Protein AF-A0A557SY50-F1 (afdb_monomer_lite)

Secondary structure (DSSP, 8-state):
-----------EEEEEEESTTSTT-SS-EEEEEEEE--STTHHHHHHHHHHHHHHHHHHTT---EEE---TTSHHHHHHHHHTT---S------PPP-

Organism: NCBI:txid2035267

InterPro domains:
  IPR016181 Acyl-CoA N-acyltransferase [SSF55729] (7-86)

pLDDT: mean 90.44, std 11.87, range [40.31, 97.94]

Radius of gyration: 16.25 Å; chains: 1; bounding box: 37×31×52 Å

Sequence (98 aa):
MFYNSPGNKLIGLAICHYGKGTEAGSNICYIKFAAISTNSNSHSNFTRMLKSVELMALEKGIFKITAGSNMERHEAYKAMINHGFKSEFQGVSMHKRK

Structure (mmCIF, N/CA/C/O backbone):
data_AF-A0A557SY50-F1
#
_entry.id   AF-A0A557SY50-F1
#
loop_
_atom_site.group_PDB
_atom_site.id
_atom_site.type_symbol
_atom_site.label_atom_id
_atom_site.label_alt_id
_atom_site.label_comp_id
_atom_site.label_asym_id
_atom_site.label_entity_id
_atom_site.label_seq_id
_atom_site.pdbx_PDB_ins_code
_atom_site.Cartn_x
_atom_site.Cartn_y
_atom_site.Cartn_z
_atom_site.occupancy
_atom_site.B_iso_or_equiv
_atom_site.auth_seq_id
_atom_site.auth_comp_id
_atom_site.auth_asym_id
_atom_site.auth_atom_id
_atom_site.pdbx_PDB_model_num
ATOM 1 N N . MET A 1 1 ? -14.757 -4.674 -41.468 1.00 40.31 1 MET A N 1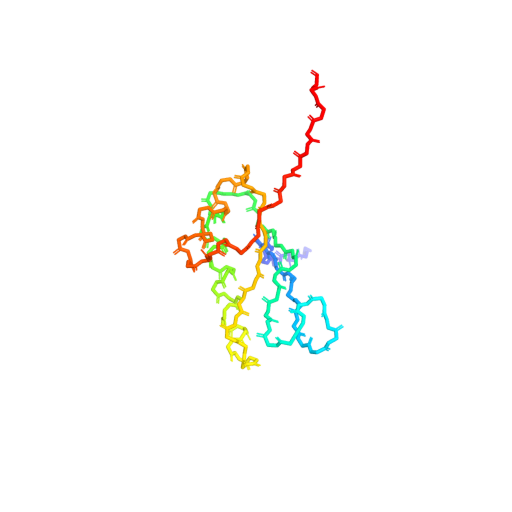
ATOM 2 C CA . MET A 1 1 ? -13.651 -4.082 -40.682 1.00 40.31 1 MET A CA 1
ATOM 3 C C . MET A 1 1 ? -14.214 -3.664 -39.336 1.00 40.31 1 MET A C 1
ATOM 5 O O . MET A 1 1 ? -14.968 -2.704 -39.284 1.00 40.31 1 MET A O 1
ATOM 9 N N . PHE A 1 2 ? -13.937 -4.420 -38.275 1.00 46.97 2 PHE A N 1
ATOM 10 C CA . PHE A 1 2 ? -14.340 -4.025 -36.927 1.00 46.97 2 PHE A CA 1
ATOM 11 C C . PHE A 1 2 ? -13.343 -2.984 -36.412 1.00 46.97 2 PHE A C 1
ATOM 13 O O . PHE A 1 2 ? -12.146 -3.258 -36.337 1.00 46.97 2 PHE A O 1
ATOM 20 N N . TYR A 1 3 ? -13.831 -1.782 -36.106 1.00 47.44 3 TYR A N 1
ATOM 21 C CA . TYR A 1 3 ? -13.066 -0.755 -35.409 1.00 47.44 3 TYR A CA 1
ATOM 22 C C . TYR A 1 3 ? -12.829 -1.251 -33.978 1.00 47.44 3 TYR A C 1
ATOM 24 O O . TYR A 1 3 ? -13.711 -1.164 -33.126 1.00 47.44 3 TYR A O 1
ATOM 32 N N . ASN A 1 4 ? -11.647 -1.808 -33.711 1.00 55.06 4 ASN A N 1
ATOM 33 C CA . ASN A 1 4 ? -11.178 -1.956 -32.340 1.00 55.06 4 ASN A CA 1
ATOM 34 C C . ASN A 1 4 ? -10.888 -0.540 -31.841 1.00 55.06 4 ASN A C 1
ATOM 36 O O . ASN A 1 4 ? -9.845 0.035 -32.151 1.00 55.06 4 ASN A O 1
ATOM 40 N N . SER A 1 5 ? -11.832 0.042 -31.101 1.00 59.41 5 SER A N 1
ATOM 41 C CA . SER A 1 5 ? -11.518 1.181 -30.241 1.00 59.41 5 SER A CA 1
ATOM 42 C C . SER A 1 5 ? -10.303 0.769 -29.401 1.00 59.41 5 SER A C 1
ATOM 44 O O . SER A 1 5 ? -10.312 -0.366 -28.908 1.00 59.41 5 SER A O 1
ATOM 46 N N . PRO A 1 6 ? -9.234 1.578 -29.278 1.00 58.16 6 PRO A N 1
ATOM 47 C CA . PRO A 1 6 ? -8.106 1.213 -28.437 1.00 58.16 6 PRO A CA 1
ATOM 48 C C . PRO A 1 6 ? -8.641 1.080 -27.014 1.00 58.16 6 PRO A C 1
ATOM 50 O O . PRO A 1 6 ? -8.862 2.070 -26.321 1.00 58.16 6 PRO A O 1
ATOM 53 N N . GLY A 1 7 ? -8.941 -0.155 -26.605 1.00 57.22 7 GLY A N 1
ATOM 54 C CA . GLY A 1 7 ? -9.420 -0.443 -25.267 1.00 57.22 7 GLY A CA 1
ATOM 55 C C . GLY A 1 7 ? -8.394 0.124 -24.305 1.00 57.22 7 GLY A C 1
ATOM 56 O O . GLY A 1 7 ? -7.207 -0.179 -24.444 1.00 57.22 7 GLY A O 1
ATOM 57 N N . ASN A 1 8 ? -8.832 0.991 -23.389 1.00 73.88 8 ASN A N 1
ATOM 58 C CA . ASN A 1 8 ? -7.965 1.579 -22.375 1.00 73.88 8 ASN A CA 1
ATOM 59 C C . ASN A 1 8 ? -7.192 0.449 -21.694 1.00 73.88 8 ASN A C 1
ATOM 61 O O . ASN A 1 8 ? -7.755 -0.325 -20.918 1.00 73.88 8 ASN A O 1
ATOM 65 N N . LYS A 1 9 ? -5.907 0.314 -22.038 1.00 83.56 9 LYS A N 1
ATOM 66 C CA . LYS A 1 9 ? -5.071 -0.770 -21.533 1.00 83.56 9 LYS A CA 1
ATOM 67 C C . LYS A 1 9 ? -5.019 -0.639 -20.018 1.00 83.56 9 LYS A C 1
ATOM 69 O O . LYS A 1 9 ? -4.621 0.407 -19.508 1.00 83.56 9 LYS A O 1
ATOM 74 N N . LEU A 1 10 ? -5.419 -1.689 -19.305 1.00 89.31 10 LEU A N 1
ATOM 75 C CA . LEU A 1 10 ? -5.372 -1.703 -17.849 1.00 89.31 10 LEU A CA 1
ATOM 76 C C . LEU A 1 10 ? -3.921 -1.513 -17.395 1.00 89.31 10 LEU A C 1
ATOM 78 O O . LEU A 1 10 ? -3.068 -2.369 -17.623 1.00 89.31 10 LEU A O 1
ATOM 82 N N . ILE A 1 11 ? -3.634 -0.376 -16.766 1.00 93.31 11 ILE A N 1
ATOM 83 C CA . ILE A 1 11 ? -2.277 -0.045 -16.318 1.00 93.31 11 ILE A CA 1
ATOM 84 C C . ILE A 1 11 ? -1.987 -0.519 -14.892 1.00 93.31 11 ILE A C 1
ATOM 86 O O . ILE A 1 11 ? -0.833 -0.498 -14.476 1.00 93.31 11 ILE A O 1
ATOM 90 N N . GLY A 1 12 ? -3.005 -0.948 -14.146 1.00 93.12 12 GLY A N 1
ATOM 91 C CA . GLY A 1 12 ? -2.858 -1.433 -12.781 1.00 93.12 12 GLY A CA 1
ATOM 92 C C . GLY A 1 12 ? -4.190 -1.711 -12.097 1.00 93.12 12 GLY A C 1
ATOM 93 O O . GLY A 1 12 ? -5.243 -1.329 -12.606 1.00 93.12 12 GLY A O 1
ATOM 94 N N . LEU A 1 13 ? -4.129 -2.388 -10.953 1.00 95.81 13 LEU A N 1
ATOM 95 C CA . LEU A 1 13 ? -5.283 -2.756 -10.137 1.00 95.81 13 LEU A CA 1
ATOM 96 C C . LEU A 1 13 ? -4.910 -2.837 -8.654 1.00 95.81 13 LEU A C 1
ATOM 98 O O . LEU A 1 13 ? -3.766 -3.150 -8.318 1.00 95.81 13 LEU A O 1
ATOM 102 N N . ALA A 1 14 ? -5.899 -2.620 -7.787 1.00 97.56 14 ALA A N 1
ATOM 103 C CA . ALA A 1 14 ? -5.814 -2.849 -6.349 1.00 97.56 14 ALA A CA 1
ATOM 104 C C . ALA A 1 14 ? -7.073 -3.569 -5.855 1.00 97.56 14 ALA A C 1
ATOM 106 O O . ALA A 1 14 ? -8.185 -3.230 -6.257 1.00 97.56 14 ALA A O 1
ATOM 107 N N . ILE A 1 15 ? -6.895 -4.534 -4.957 1.00 96.88 15 ILE A N 1
ATOM 108 C CA . ILE A 1 15 ? -7.968 -5.224 -4.241 1.00 96.88 15 ILE A CA 1
ATOM 109 C C . ILE A 1 15 ? -7.961 -4.705 -2.807 1.00 96.88 15 ILE A C 1
ATOM 111 O O . ILE A 1 15 ? -6.982 -4.895 -2.083 1.00 96.88 15 ILE A O 1
ATOM 115 N N . CYS A 1 16 ? -9.051 -4.050 -2.413 1.00 97.19 16 CYS A N 1
ATOM 116 C CA . CYS A 1 16 ? -9.208 -3.456 -1.090 1.00 97.19 16 CYS A CA 1
ATOM 117 C C . CYS A 1 16 ? -10.267 -4.220 -0.293 1.00 97.19 16 CYS A C 1
ATOM 119 O O . CYS A 1 16 ? -11.391 -4.393 -0.761 1.00 97.19 16 CYS A O 1
ATOM 121 N N . HIS A 1 17 ? -9.918 -4.649 0.914 1.00 96.31 17 HIS A N 1
ATOM 122 C CA . HIS A 1 17 ? -10.859 -5.171 1.899 1.00 96.31 17 HIS A CA 1
ATOM 123 C C . HIS A 1 17 ? -11.163 -4.081 2.924 1.00 96.31 17 HIS A C 1
ATOM 125 O O . HIS A 1 17 ? -10.251 -3.410 3.401 1.00 96.31 17 HIS A O 1
ATOM 131 N N . TYR A 1 18 ? -12.433 -3.906 3.271 1.00 95.06 18 TYR A N 1
ATOM 132 C CA . TYR A 1 18 ? -12.852 -3.014 4.346 1.00 95.06 18 TYR A CA 1
ATOM 133 C C . TYR A 1 18 ? -14.208 -3.439 4.905 1.00 95.06 18 TYR A C 1
ATOM 135 O O . TYR A 1 18 ? -15.029 -4.026 4.202 1.00 95.06 18 TYR A O 1
ATOM 143 N N . GLY A 1 19 ? -14.448 -3.099 6.170 1.00 90.81 19 GLY A N 1
ATOM 144 C CA . GLY A 1 19 ? -15.701 -3.380 6.864 1.00 90.81 19 GLY A CA 1
ATOM 145 C C . GLY A 1 19 ? -15.604 -4.544 7.849 1.00 90.81 19 GLY A C 1
ATOM 146 O O . GLY A 1 19 ? -14.710 -5.393 7.788 1.00 90.81 19 GLY A O 1
ATOM 147 N N . LYS A 1 20 ? -16.551 -4.564 8.791 1.00 90.06 20 LYS A N 1
ATOM 148 C CA . LYS A 1 20 ? -16.614 -5.551 9.874 1.00 90.06 20 LYS A CA 1
ATOM 149 C C . LYS A 1 20 ? -16.676 -6.976 9.309 1.00 90.06 20 LYS A C 1
ATOM 151 O O . LYS A 1 20 ? -17.465 -7.250 8.413 1.00 90.06 20 LYS A O 1
ATOM 156 N N . GLY A 1 21 ? -15.869 -7.881 9.865 1.00 88.69 21 GLY A N 1
ATOM 157 C CA . GLY A 1 21 ? -15.821 -9.289 9.449 1.00 88.69 21 GLY A CA 1
ATOM 158 C C . GLY A 1 21 ? -14.931 -9.569 8.233 1.00 88.69 21 GLY A C 1
ATOM 159 O O . GLY A 1 21 ? -14.827 -10.719 7.819 1.00 88.69 21 GLY A O 1
ATOM 160 N N . THR A 1 22 ? -14.267 -8.551 7.679 1.00 91.62 22 THR A N 1
ATOM 161 C CA . THR A 1 22 ? -13.216 -8.740 6.673 1.00 91.62 22 THR A CA 1
ATOM 162 C C . THR A 1 22 ? -11.846 -8.913 7.330 1.00 91.62 22 THR A C 1
ATOM 164 O O . THR A 1 22 ? -11.651 -8.579 8.497 1.00 91.62 22 THR A O 1
ATOM 167 N N . GLU A 1 23 ? -10.867 -9.378 6.553 1.00 88.69 23 GLU A N 1
ATOM 168 C CA . GLU A 1 23 ? -9.455 -9.456 6.959 1.00 88.69 23 GLU A CA 1
ATOM 169 C C . GLU A 1 23 ? -8.871 -8.103 7.401 1.00 88.69 23 GLU A C 1
ATOM 171 O O . GLU A 1 23 ? -7.953 -8.066 8.211 1.00 88.69 23 GLU A O 1
ATOM 176 N N . ALA A 1 24 ? -9.425 -6.988 6.909 1.00 91.06 24 ALA A N 1
ATOM 177 C CA . ALA A 1 24 ? -9.000 -5.652 7.311 1.00 91.06 24 ALA A CA 1
ATOM 178 C C . ALA A 1 24 ? -9.376 -5.318 8.766 1.00 91.06 24 ALA A C 1
ATOM 180 O O . ALA A 1 24 ? -8.813 -4.399 9.354 1.00 91.06 24 ALA A O 1
ATOM 181 N N . GLY A 1 25 ? -10.343 -6.032 9.350 1.00 89.81 25 GLY A N 1
ATOM 182 C CA . GLY A 1 25 ? -10.966 -5.639 10.607 1.00 89.81 25 GLY A CA 1
ATOM 183 C C . GLY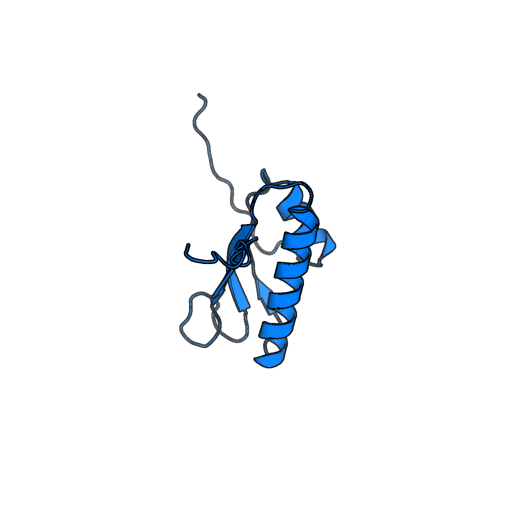 A 1 25 ? -11.864 -4.405 10.456 1.00 89.81 25 GLY A C 1
ATOM 184 O O . GLY A 1 25 ? -12.364 -4.082 9.376 1.00 89.81 25 GLY A O 1
ATOM 185 N N . SER A 1 26 ? -12.118 -3.722 11.571 1.00 90.12 26 SER A N 1
ATOM 186 C CA . SER A 1 26 ? -12.990 -2.542 11.612 1.00 90.12 26 SER A CA 1
ATOM 187 C C . SER A 1 26 ? -12.207 -1.258 11.329 1.00 90.12 26 SER A C 1
ATOM 189 O O . SER A 1 26 ? -11.123 -1.071 11.870 1.00 90.12 26 SER A O 1
ATOM 191 N N . ASN A 1 27 ? -12.793 -0.342 10.548 1.00 91.75 27 ASN A N 1
ATOM 192 C CA . ASN A 1 27 ? -12.248 0.994 10.244 1.00 91.75 27 ASN A CA 1
ATOM 193 C C . ASN A 1 27 ? -10.850 1.010 9.596 1.00 91.75 27 ASN A C 1
ATOM 195 O O . ASN A 1 27 ? -10.097 1.970 9.761 1.00 91.75 27 ASN A O 1
ATOM 199 N N . ILE A 1 28 ? -10.513 -0.027 8.828 1.00 96.19 28 ILE A N 1
ATOM 200 C CA . ILE A 1 28 ? -9.279 -0.104 8.040 1.00 96.19 28 ILE A CA 1
ATOM 201 C C . ILE A 1 28 ? -9.638 -0.469 6.600 1.00 96.19 28 ILE A C 1
ATOM 203 O O . ILE A 1 28 ? -10.497 -1.317 6.355 1.00 96.19 28 ILE A O 1
ATOM 207 N N . CYS A 1 29 ? -8.962 0.171 5.649 1.00 97.38 29 CYS A N 1
ATOM 208 C CA . CYS A 1 29 ? -8.927 -0.237 4.253 1.00 97.38 29 CYS A CA 1
ATOM 209 C C . CYS A 1 29 ? -7.621 -1.000 4.022 1.00 97.38 29 CYS A C 1
ATOM 211 O O . CYS A 1 29 ? -6.538 -0.415 3.994 1.00 97.38 29 CYS A O 1
ATOM 213 N N . TYR A 1 30 ? -7.708 -2.321 3.912 1.00 97.69 30 TYR A N 1
ATOM 214 C CA . TYR A 1 30 ? -6.552 -3.167 3.653 1.00 97.69 30 TYR A CA 1
ATOM 215 C C . TYR A 1 30 ? -6.376 -3.373 2.149 1.00 97.69 30 TYR A C 1
ATOM 217 O O . TYR A 1 30 ? -7.212 -4.010 1.505 1.00 97.69 30 TYR A O 1
ATOM 225 N N . ILE A 1 31 ? -5.276 -2.871 1.586 1.00 97.81 31 ILE A N 1
ATOM 226 C CA . ILE A 1 31 ? -4.848 -3.218 0.228 1.00 97.81 31 ILE A CA 1
ATOM 227 C C . ILE A 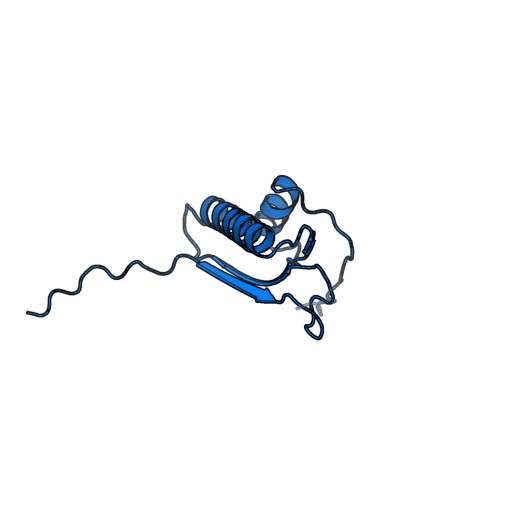1 31 ? -4.245 -4.617 0.293 1.00 97.81 31 ILE A C 1
ATOM 229 O O . ILE A 1 31 ? -3.062 -4.795 0.590 1.00 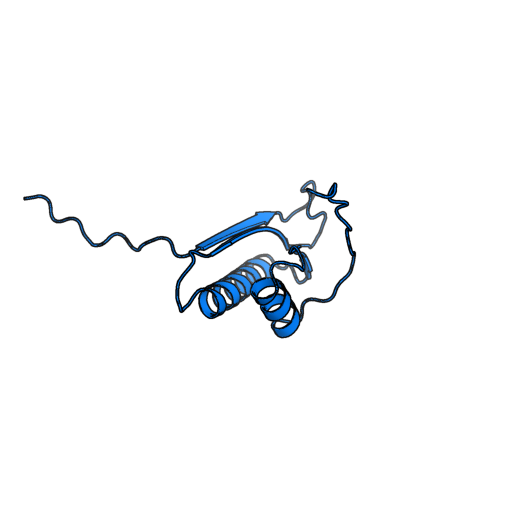97.81 31 ILE A O 1
ATOM 233 N N . LYS A 1 32 ? -5.079 -5.617 0.017 1.00 95.94 32 LYS A N 1
ATOM 234 C CA . LYS A 1 32 ? -4.681 -7.025 0.044 1.00 95.94 32 LYS A CA 1
ATOM 235 C C . LYS A 1 32 ? -3.735 -7.369 -1.097 1.00 95.94 32 LYS A C 1
ATOM 237 O O . LYS A 1 32 ? -2.827 -8.180 -0.946 1.00 95.94 32 LYS A O 1
ATOM 242 N N . PHE A 1 33 ? -3.970 -6.765 -2.255 1.00 95.62 33 PHE A N 1
ATOM 243 C CA . PHE A 1 33 ? -3.154 -6.977 -3.437 1.00 95.62 33 PHE A CA 1
ATOM 244 C C . PHE A 1 33 ? -3.157 -5.731 -4.306 1.00 95.62 33 PHE A C 1
ATOM 246 O O . PHE A 1 33 ? -4.195 -5.093 -4.481 1.00 95.62 33 PHE A O 1
ATOM 253 N N . ALA A 1 34 ? -2.010 -5.419 -4.893 1.00 96.44 34 ALA A N 1
ATOM 254 C CA . ALA A 1 34 ? -1.892 -4.390 -5.905 1.00 96.44 34 ALA A CA 1
ATOM 255 C C . ALA A 1 34 ? -0.829 -4.783 -6.927 1.00 96.44 34 ALA A C 1
ATOM 257 O O . ALA A 1 34 ? 0.202 -5.364 -6.582 1.00 96.44 34 ALA A O 1
ATOM 258 N N . ALA A 1 35 ? -1.073 -4.439 -8.186 1.00 95.12 35 ALA A N 1
ATOM 259 C CA . ALA A 1 35 ? -0.113 -4.622 -9.261 1.00 95.12 35 ALA A CA 1
ATOM 260 C C . ALA A 1 35 ? -0.239 -3.492 -10.278 1.00 95.12 35 ALA A C 1
ATOM 262 O O . ALA A 1 35 ? -1.343 -3.092 -10.645 1.00 95.12 35 ALA A O 1
ATOM 263 N N . ILE A 1 36 ? 0.905 -3.015 -10.763 1.00 95.75 36 ILE A N 1
ATOM 264 C CA . ILE A 1 36 ? 1.005 -2.022 -11.831 1.00 95.75 36 ILE A CA 1
ATOM 265 C C . ILE A 1 36 ? 1.745 -2.653 -13.005 1.00 95.75 36 ILE A C 1
ATOM 267 O O . ILE A 1 36 ? 2.731 -3.369 -12.821 1.00 95.75 36 ILE A O 1
ATOM 271 N N . SER A 1 37 ? 1.268 -2.380 -14.216 1.00 93.31 37 SER A N 1
ATOM 272 C CA . SER A 1 37 ? 1.925 -2.803 -15.450 1.00 93.31 37 SER A CA 1
ATOM 273 C C . SER A 1 37 ? 3.328 -2.208 -15.540 1.00 93.31 37 SER A C 1
ATOM 275 O O . SER A 1 37 ? 3.491 -0.996 -15.406 1.00 93.31 37 SER A O 1
ATOM 277 N N . THR A 1 38 ? 4.329 -3.038 -15.836 1.00 91.19 38 THR A N 1
ATOM 278 C CA . THR A 1 38 ? 5.725 -2.602 -15.956 1.00 91.19 38 THR A CA 1
ATOM 279 C C . THR A 1 38 ? 5.944 -1.775 -17.225 1.00 91.19 38 THR A C 1
ATOM 281 O O . THR A 1 38 ? 5.870 -2.277 -18.343 1.00 91.19 38 THR A O 1
ATOM 284 N N . ASN A 1 39 ? 6.191 -0.484 -17.041 1.00 91.50 39 ASN A N 1
ATOM 285 C CA . ASN A 1 39 ? 6.564 0.501 -18.058 1.00 91.50 39 ASN A CA 1
ATOM 286 C C . ASN A 1 39 ? 7.285 1.703 -17.408 1.00 91.50 39 ASN A C 1
ATOM 288 O O . ASN A 1 39 ? 7.439 1.758 -16.184 1.00 91.50 39 ASN A O 1
ATOM 292 N N . SER A 1 40 ? 7.696 2.687 -18.211 1.00 92.62 40 SER A N 1
ATOM 293 C CA . SER A 1 40 ? 8.370 3.909 -17.739 1.00 92.62 40 SER A CA 1
ATOM 294 C C . SER A 1 40 ? 7.569 4.713 -16.704 1.00 92.62 40 SER A C 1
ATOM 296 O O . SER A 1 40 ? 8.157 5.430 -15.905 1.00 92.62 40 SER A O 1
ATOM 298 N N . ASN A 1 41 ? 6.244 4.548 -16.660 1.00 93.81 41 ASN A N 1
ATOM 299 C CA . ASN A 1 41 ? 5.340 5.240 -15.742 1.00 93.81 41 ASN A CA 1
ATOM 300 C C . ASN A 1 41 ? 4.910 4.371 -14.545 1.00 93.81 41 ASN A C 1
ATOM 302 O O . ASN A 1 41 ? 3.978 4.735 -13.834 1.00 93.81 41 ASN A O 1
ATOM 306 N N . SER A 1 42 ? 5.530 3.208 -14.300 1.00 93.69 42 SER A N 1
ATOM 307 C CA . SER A 1 42 ? 5.077 2.287 -13.236 1.00 93.69 42 SER A CA 1
ATOM 308 C C . SER A 1 42 ? 5.016 2.957 -11.862 1.00 93.69 42 SER A C 1
ATOM 310 O O . SER A 1 42 ? 4.050 2.770 -11.130 1.00 93.69 42 SER A O 1
ATOM 312 N N . HIS A 1 43 ? 6.023 3.770 -11.529 1.00 94.44 43 HIS A N 1
ATOM 313 C CA . HIS A 1 43 ? 6.086 4.474 -10.250 1.00 94.44 43 HIS A CA 1
ATOM 314 C C . HIS A 1 43 ? 4.943 5.488 -10.102 1.00 94.44 43 HIS A C 1
ATOM 316 O O . HIS A 1 43 ? 4.178 5.421 -9.145 1.00 94.44 43 HIS A O 1
ATOM 322 N N . SER A 1 44 ? 4.763 6.381 -11.082 1.00 95.19 44 SER A N 1
ATOM 323 C CA . SER A 1 44 ? 3.692 7.386 -11.047 1.00 95.19 44 SER A CA 1
ATOM 324 C C . SER A 1 44 ? 2.300 6.750 -11.073 1.00 95.19 44 SER A C 1
ATOM 326 O O . SER A 1 44 ? 1.400 7.203 -10.367 1.00 95.19 44 SER A O 1
ATOM 328 N N . ASN A 1 45 ? 2.128 5.656 -11.817 1.00 96.00 45 ASN A N 1
ATOM 329 C CA . ASN A 1 45 ? 0.890 4.882 -11.832 1.00 96.00 45 ASN A CA 1
ATOM 330 C C . ASN A 1 45 ? 0.604 4.217 -10.478 1.00 96.00 45 ASN A C 1
ATOM 332 O O . ASN A 1 45 ? -0.552 4.193 -10.056 1.00 96.00 45 ASN A O 1
ATOM 336 N N . PHE A 1 46 ? 1.630 3.719 -9.781 1.00 96.75 46 PHE A N 1
ATOM 337 C CA . PHE A 1 46 ? 1.481 3.164 -8.436 1.00 96.75 46 PHE A CA 1
ATOM 338 C C . PHE A 1 46 ? 1.083 4.236 -7.418 1.00 96.75 46 PHE A C 1
ATOM 340 O O . PHE A 1 46 ? 0.110 4.053 -6.691 1.00 96.75 46 PHE A O 1
ATOM 347 N N . THR A 1 47 ? 1.747 5.393 -7.422 1.00 96.69 47 THR A N 1
ATOM 348 C CA . THR A 1 47 ? 1.383 6.526 -6.554 1.00 96.69 47 THR A CA 1
ATOM 349 C C . THR A 1 47 ? -0.036 7.020 -6.838 1.00 96.69 47 THR A C 1
ATOM 351 O O . THR A 1 47 ? -0.811 7.269 -5.915 1.00 96.69 47 THR A O 1
ATOM 354 N N . ARG A 1 48 ? -0.432 7.095 -8.116 1.00 96.31 48 ARG A N 1
ATOM 355 C CA . ARG A 1 48 ? -1.811 7.433 -8.497 1.00 96.31 48 ARG A CA 1
ATOM 356 C C . ARG A 1 48 ? -2.813 6.415 -7.959 1.00 96.31 48 ARG A C 1
ATOM 358 O O . ARG A 1 48 ? -3.861 6.811 -7.462 1.00 96.31 48 ARG A O 1
ATOM 365 N N . MET A 1 49 ? -2.488 5.126 -8.026 1.00 97.25 49 MET A N 1
ATOM 366 C CA . MET A 1 49 ? -3.318 4.065 -7.458 1.00 97.25 49 MET A CA 1
ATOM 367 C C . MET A 1 49 ? -3.449 4.208 -5.933 1.00 97.25 49 MET A C 1
ATOM 369 O O . MET A 1 49 ? -4.571 4.148 -5.438 1.00 97.25 49 MET A O 1
ATOM 373 N N . LEU A 1 50 ? -2.358 4.464 -5.196 1.00 97.69 50 LEU A N 1
ATOM 374 C CA . LEU A 1 50 ? -2.419 4.741 -3.750 1.00 97.69 50 LEU A CA 1
ATOM 375 C C . LEU A 1 50 ? -3.356 5.919 -3.455 1.00 97.69 50 LEU A C 1
ATOM 377 O O . LEU A 1 50 ? -4.218 5.814 -2.583 1.00 97.69 50 LEU A O 1
ATOM 381 N N . LYS A 1 51 ? -3.273 6.999 -4.245 1.00 97.50 51 LYS A N 1
ATOM 382 C CA . LYS A 1 51 ? -4.168 8.152 -4.094 1.00 97.50 51 LYS A CA 1
ATOM 383 C C . LYS A 1 51 ? -5.635 7.814 -4.361 1.00 97.50 51 LYS A C 1
ATOM 385 O O . LYS A 1 51 ? -6.513 8.299 -3.652 1.00 97.50 51 LYS A O 1
ATOM 390 N N . SER A 1 52 ? -5.919 6.975 -5.354 1.00 97.12 52 SER A N 1
ATOM 391 C CA . SER A 1 52 ? -7.282 6.498 -5.614 1.00 97.12 52 SER A CA 1
ATOM 392 C C . SER A 1 52 ? -7.828 5.649 -4.464 1.00 97.12 52 SER A C 1
ATOM 394 O O . SER A 1 52 ? -9.004 5.782 -4.133 1.00 97.12 52 SER A O 1
ATOM 396 N N . VAL A 1 53 ? -6.995 4.820 -3.821 1.00 97.94 53 VAL A N 1
ATOM 397 C CA . VAL A 1 53 ? -7.415 4.065 -2.627 1.00 97.94 53 VAL A CA 1
ATOM 398 C C . VAL A 1 53 ? -7.699 5.001 -1.451 1.00 97.94 53 VAL A C 1
ATOM 400 O O . VAL A 1 53 ? -8.682 4.783 -0.750 1.00 97.94 53 VAL A O 1
ATOM 403 N N . GLU A 1 54 ? -6.907 6.059 -1.255 1.00 97.50 54 GLU A N 1
ATOM 404 C CA . GLU A 1 54 ? -7.192 7.080 -0.235 1.00 97.50 54 GLU A CA 1
ATOM 405 C C . GLU A 1 54 ? -8.537 7.758 -0.434 1.00 97.50 54 GLU A C 1
ATOM 407 O O . GLU A 1 54 ? -9.322 7.836 0.507 1.00 97.50 54 GLU A O 1
ATOM 412 N N . LEU A 1 55 ? -8.815 8.232 -1.649 1.00 97.81 55 LEU A N 1
ATOM 413 C CA . LEU A 1 55 ? -10.085 8.887 -1.953 1.00 97.81 55 LEU A CA 1
ATOM 414 C C . LEU A 1 55 ? -1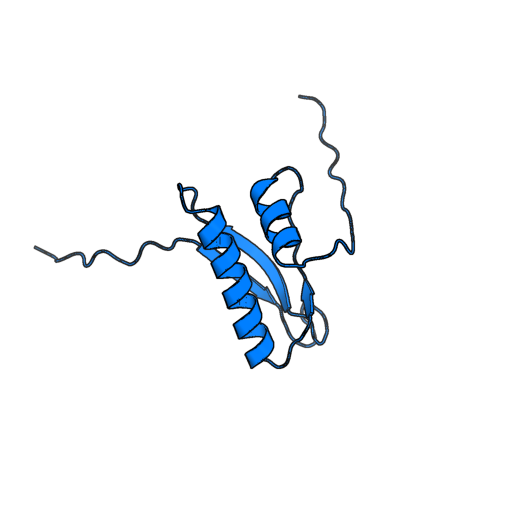1.261 7.933 -1.716 1.00 97.81 55 LEU A C 1
ATOM 416 O O . LEU A 1 55 ? -12.219 8.305 -1.045 1.00 97.81 55 LEU A O 1
ATOM 420 N N . MET A 1 56 ? -11.142 6.680 -2.164 1.00 96.62 56 MET A N 1
ATOM 421 C CA . MET A 1 56 ? -12.157 5.656 -1.916 1.00 96.62 56 MET A CA 1
ATOM 422 C C . MET A 1 56 ? -12.347 5.378 -0.416 1.00 96.62 56 MET A C 1
ATOM 424 O O . MET A 1 56 ? -13.480 5.299 0.050 1.00 96.62 56 MET A O 1
ATOM 428 N N . ALA A 1 57 ? -11.268 5.264 0.365 1.00 97.00 57 ALA A N 1
ATOM 429 C CA . ALA A 1 57 ? -11.358 5.051 1.810 1.00 97.00 57 ALA A CA 1
ATOM 430 C C . ALA A 1 57 ? -12.050 6.232 2.514 1.00 97.00 57 ALA A C 1
ATOM 432 O O . ALA A 1 57 ? -12.930 6.011 3.350 1.00 97.00 57 ALA A O 1
ATOM 433 N N . LEU A 1 58 ? -11.725 7.469 2.124 1.00 96.94 58 LEU A N 1
ATOM 434 C CA . LEU A 1 58 ? -12.362 8.682 2.643 1.00 96.94 58 LEU A CA 1
ATOM 435 C C . LEU A 1 58 ? -13.863 8.722 2.335 1.00 96.94 58 LEU A C 1
ATOM 437 O O . LEU A 1 58 ? -14.654 8.993 3.235 1.00 96.94 58 LEU A O 1
ATOM 441 N N . GLU A 1 59 ? -14.275 8.378 1.111 1.00 97.00 59 GLU A N 1
ATOM 442 C CA . GLU A 1 59 ? -15.695 8.260 0.734 1.00 97.00 59 GLU A CA 1
ATOM 443 C C . GLU A 1 59 ? -16.450 7.215 1.574 1.00 97.00 59 GLU A C 1
ATOM 445 O O . GLU A 1 59 ? -17.666 7.306 1.743 1.00 97.00 59 GLU A O 1
ATOM 450 N N . LYS A 1 60 ? -15.741 6.220 2.120 1.00 95.06 60 LYS A N 1
ATOM 451 C CA . LYS A 1 60 ? -16.289 5.204 3.032 1.00 95.06 60 LYS A CA 1
ATOM 452 C C . LYS A 1 60 ? -16.152 5.564 4.515 1.00 95.06 60 LYS A C 1
ATOM 454 O O . LYS A 1 60 ? -16.526 4.750 5.356 1.00 95.06 60 LYS A O 1
ATOM 459 N N . GLY A 1 61 ? -15.635 6.748 4.853 1.00 95.81 61 GLY A N 1
ATOM 460 C CA . GLY A 1 61 ? -15.411 7.174 6.240 1.00 95.81 61 GLY A CA 1
ATOM 461 C C . GLY A 1 61 ? -14.289 6.407 6.949 1.00 95.81 61 GLY A C 1
ATOM 462 O O . GLY A 1 61 ? -14.305 6.269 8.171 1.00 95.81 61 GLY A O 1
ATOM 463 N N . ILE A 1 62 ? -13.333 5.868 6.190 1.00 96.88 62 ILE A N 1
ATOM 464 C CA . ILE A 1 62 ? -12.197 5.093 6.691 1.00 96.88 62 ILE A CA 1
ATOM 465 C C . ILE A 1 62 ? -10.937 5.957 6.626 1.00 96.88 62 ILE A C 1
ATOM 467 O O . ILE A 1 62 ? -10.565 6.452 5.566 1.00 96.88 62 ILE A O 1
ATOM 471 N N . PHE A 1 63 ? -10.242 6.083 7.756 1.00 94.31 63 PHE A N 1
ATOM 472 C CA . PHE A 1 63 ? -9.087 6.982 7.899 1.00 94.31 63 PHE A CA 1
ATOM 473 C C . PHE A 1 63 ? -7.748 6.255 8.089 1.00 94.31 63 PHE A C 1
ATOM 475 O O . PHE A 1 63 ? -6.721 6.898 8.294 1.00 94.31 63 PHE A O 1
ATOM 482 N N . LYS A 1 64 ? -7.742 4.917 8.019 1.00 95.88 64 LYS A N 1
ATOM 483 C CA . LYS A 1 64 ? -6.528 4.094 8.062 1.00 95.88 64 LYS A CA 1
ATOM 484 C C . LYS A 1 64 ? -6.461 3.181 6.843 1.00 95.88 64 LYS A C 1
ATOM 486 O O . LYS A 1 64 ? -7.403 2.440 6.562 1.00 95.88 64 LYS A O 1
ATOM 491 N N . ILE A 1 65 ? -5.320 3.208 6.161 1.00 97.56 65 ILE A N 1
ATOM 492 C CA . ILE A 1 65 ? -4.986 2.279 5.082 1.00 97.56 65 ILE A CA 1
ATOM 493 C C . ILE A 1 65 ? -3.821 1.417 5.544 1.00 97.56 65 ILE A C 1
ATOM 495 O O . ILE A 1 65 ? -2.818 1.931 6.037 1.00 97.56 65 ILE A O 1
ATOM 499 N N . THR A 1 66 ? -3.948 0.110 5.356 1.00 96.81 66 THR A N 1
ATOM 500 C CA . THR A 1 66 ? -2.874 -0.853 5.604 1.00 96.81 66 THR A CA 1
ATOM 501 C C . THR A 1 66 ? -2.538 -1.552 4.295 1.00 96.81 66 THR A C 1
ATOM 503 O O . THR A 1 66 ? -3.421 -1.864 3.500 1.00 96.81 66 THR A O 1
ATOM 506 N N . ALA A 1 67 ? -1.256 -1.792 4.049 1.00 96.81 67 ALA A N 1
ATOM 507 C CA . ALA A 1 67 ? -0.770 -2.506 2.877 1.00 96.81 67 ALA A CA 1
ATOM 508 C C . ALA A 1 67 ? 0.581 -3.152 3.198 1.00 96.81 67 ALA A C 1
ATOM 510 O O . ALA A 1 67 ? 1.291 -2.694 4.094 1.00 96.81 67 ALA A O 1
ATOM 511 N N . GLY A 1 68 ? 0.942 -4.193 2.451 1.00 94.31 68 GLY A N 1
ATOM 512 C CA . GLY A 1 68 ? 2.255 -4.829 2.526 1.00 94.31 68 GLY A CA 1
ATOM 513 C C . GLY A 1 68 ? 2.964 -4.788 1.176 1.00 94.31 68 GLY A C 1
ATOM 514 O O . GLY A 1 68 ? 2.327 -4.904 0.132 1.00 94.31 68 GLY A O 1
ATOM 515 N N . SER A 1 69 ? 4.289 -4.662 1.197 1.00 93.44 69 SER A N 1
ATOM 516 C CA . SER A 1 69 ? 5.148 -4.866 0.028 1.00 93.44 69 SER A CA 1
ATOM 517 C C . SER A 1 69 ? 6.348 -5.708 0.437 1.00 93.44 69 SER A C 1
ATOM 519 O O . SER A 1 69 ? 6.859 -5.560 1.544 1.00 93.44 69 SER A O 1
ATOM 521 N N . ASN A 1 70 ? 6.841 -6.552 -0.472 1.00 91.38 70 ASN A N 1
ATOM 522 C CA . ASN A 1 70 ? 8.182 -7.109 -0.320 1.00 91.38 70 ASN A CA 1
ATOM 523 C C . ASN A 1 70 ? 9.195 -5.950 -0.423 1.00 91.38 70 ASN A C 1
ATOM 525 O O . ASN A 1 70 ? 9.123 -5.158 -1.365 1.00 91.38 70 ASN A O 1
ATOM 529 N N . MET A 1 71 ? 10.122 -5.841 0.530 1.00 90.00 71 MET A N 1
ATOM 530 C CA . MET A 1 71 ? 11.164 -4.808 0.531 1.00 90.00 71 MET A CA 1
ATOM 531 C C . MET A 1 71 ? 12.137 -4.923 -0.649 1.00 90.00 71 MET A C 1
ATOM 533 O O . MET A 1 71 ? 12.650 -3.903 -1.101 1.00 90.00 71 MET A O 1
ATOM 537 N N . GLU A 1 72 ? 12.314 -6.115 -1.228 1.00 90.19 72 GLU A N 1
ATOM 538 C CA . GLU A 1 72 ? 13.077 -6.307 -2.472 1.00 90.19 72 GLU A CA 1
ATOM 539 C C . GLU A 1 72 ? 12.426 -5.592 -3.670 1.00 90.19 72 GLU A C 1
ATOM 541 O O . GLU A 1 72 ? 13.089 -5.269 -4.660 1.00 90.19 72 GLU A O 1
ATOM 546 N N . ARG A 1 73 ? 11.121 -5.284 -3.596 1.00 92.00 73 ARG A N 1
ATOM 547 C CA . ARG A 1 73 ? 10.436 -4.389 -4.543 1.00 92.00 73 ARG A CA 1
ATOM 548 C C . ARG A 1 73 ? 10.675 -2.932 -4.140 1.00 92.00 73 ARG A C 1
ATOM 550 O O . ARG A 1 73 ? 9.735 -2.202 -3.829 1.00 92.00 73 ARG A O 1
ATOM 557 N N . HIS A 1 74 ? 11.939 -2.512 -4.183 1.00 92.88 74 HIS A N 1
ATOM 558 C CA . HIS A 1 74 ? 12.410 -1.220 -3.673 1.00 92.88 74 HIS A CA 1
ATOM 559 C C . HIS A 1 74 ? 11.571 -0.022 -4.130 1.00 92.88 74 HIS A C 1
ATOM 561 O O . HIS A 1 74 ? 11.227 0.825 -3.313 1.00 92.88 74 HIS A O 1
ATOM 567 N N . GLU A 1 75 ? 11.205 0.045 -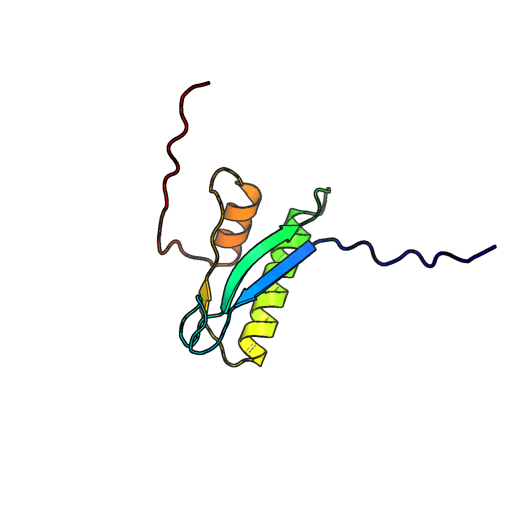5.411 1.00 92.62 75 GLU A N 1
ATOM 568 C CA . GLU A 1 75 ? 10.452 1.183 -5.951 1.00 92.62 75 GLU A CA 1
ATOM 569 C C . GLU A 1 75 ? 9.017 1.262 -5.418 1.00 92.62 75 GLU A C 1
ATOM 571 O O . GLU A 1 75 ? 8.517 2.359 -5.170 1.00 92.62 75 GLU A O 1
ATOM 576 N N . ALA A 1 76 ? 8.370 0.118 -5.175 1.00 94.50 76 ALA A N 1
ATOM 577 C CA . ALA A 1 76 ? 7.051 0.081 -4.549 1.00 94.50 76 ALA A CA 1
ATOM 578 C C . ALA A 1 76 ? 7.145 0.457 -3.065 1.00 94.50 76 ALA A C 1
ATOM 580 O O . ALA A 1 76 ? 6.386 1.301 -2.593 1.00 94.50 76 ALA A O 1
ATOM 581 N N . TYR A 1 77 ? 8.123 -0.102 -2.345 1.00 95.06 77 TYR A N 1
ATOM 582 C CA . TYR A 1 77 ? 8.346 0.222 -0.937 1.00 95.06 77 TYR A CA 1
ATOM 583 C C . TYR A 1 77 ? 8.661 1.713 -0.732 1.00 95.06 77 TYR A C 1
ATOM 585 O O . TYR A 1 77 ? 8.023 2.369 0.088 1.00 95.06 77 TYR A O 1
ATOM 593 N N . LYS A 1 78 ? 9.572 2.290 -1.527 1.00 94.69 78 LYS A N 1
ATOM 594 C CA . LYS A 1 78 ? 9.882 3.730 -1.495 1.00 94.69 78 LYS A CA 1
ATOM 595 C C . LYS A 1 78 ? 8.663 4.588 -1.808 1.00 94.69 78 LYS A C 1
ATOM 597 O O . LYS A 1 78 ? 8.436 5.573 -1.113 1.00 94.69 78 LYS A O 1
ATOM 602 N N . ALA A 1 79 ? 7.875 4.218 -2.820 1.00 95.75 79 ALA A N 1
ATOM 603 C CA . ALA A 1 79 ? 6.640 4.929 -3.134 1.00 95.75 79 ALA A CA 1
ATOM 604 C C . ALA A 1 79 ? 5.676 4.929 -1.938 1.00 95.75 79 ALA A C 1
ATOM 606 O O . ALA A 1 79 ? 5.147 5.981 -1.607 1.00 95.75 79 ALA A O 1
ATOM 607 N N . MET A 1 80 ? 5.511 3.800 -1.237 1.00 97.38 80 MET A N 1
ATOM 608 C CA . MET A 1 80 ? 4.680 3.732 -0.027 1.00 97.38 80 MET A CA 1
ATOM 609 C C . MET A 1 80 ? 5.205 4.646 1.090 1.00 97.38 80 MET A C 1
ATOM 611 O O . MET A 1 80 ? 4.429 5.403 1.665 1.00 97.38 80 MET A O 1
ATOM 615 N N . ILE A 1 81 ? 6.509 4.627 1.380 1.00 96.50 81 ILE A N 1
ATOM 616 C CA . ILE A 1 81 ? 7.099 5.498 2.414 1.00 96.50 81 ILE A CA 1
ATOM 617 C C . ILE A 1 81 ? 6.943 6.982 2.053 1.00 96.50 81 ILE A C 1
ATOM 619 O O . ILE A 1 81 ? 6.522 7.775 2.893 1.00 96.50 81 ILE A O 1
ATOM 623 N N . ASN A 1 82 ? 7.200 7.357 0.797 1.00 96.88 82 ASN A N 1
ATOM 624 C CA . ASN A 1 82 ? 7.001 8.728 0.309 1.00 96.88 82 ASN A CA 1
ATOM 625 C C . ASN A 1 82 ? 5.526 9.154 0.341 1.00 96.88 82 ASN A C 1
ATOM 627 O O . ASN A 1 82 ? 5.227 10.339 0.458 1.00 96.88 82 ASN A O 1
ATOM 631 N N . HIS A 1 83 ? 4.612 8.187 0.264 1.00 96.62 83 HIS A N 1
ATOM 632 C CA . HIS A 1 83 ? 3.169 8.375 0.399 1.00 96.62 83 HIS A CA 1
ATOM 633 C C . HIS A 1 83 ? 2.700 8.335 1.870 1.00 96.62 83 HIS A C 1
ATOM 635 O O . HIS A 1 83 ? 1.507 8.317 2.146 1.00 96.62 83 HIS A O 1
ATOM 641 N N . GLY A 1 84 ? 3.622 8.325 2.839 1.00 96.69 84 GLY A N 1
ATOM 642 C CA . GLY A 1 84 ? 3.319 8.450 4.269 1.00 96.69 84 GLY A CA 1
ATOM 643 C C . GLY A 1 84 ? 3.018 7.139 4.999 1.00 96.69 84 GLY A C 1
ATOM 644 O O . GLY A 1 84 ? 2.674 7.176 6.185 1.00 96.69 84 GLY A O 1
ATOM 645 N N . PHE A 1 85 ? 3.168 5.980 4.347 1.00 97.00 85 PHE A N 1
ATOM 646 C CA . PHE A 1 85 ? 3.044 4.692 5.032 1.00 97.00 85 PHE A CA 1
ATOM 647 C C . PHE A 1 85 ? 4.132 4.539 6.098 1.00 97.00 85 PHE A C 1
ATOM 649 O O . PHE A 1 85 ? 5.291 4.909 5.903 1.00 97.00 85 PHE A O 1
ATOM 656 N N . LYS A 1 86 ? 3.759 3.928 7.223 1.00 95.94 86 LYS A N 1
ATOM 657 C CA . LYS A 1 86 ? 4.672 3.561 8.308 1.00 95.94 86 LYS A CA 1
ATOM 658 C C . LYS A 1 86 ? 4.668 2.051 8.477 1.00 95.94 86 LYS A C 1
ATOM 660 O O . LYS A 1 86 ? 3.637 1.402 8.325 1.00 95.94 86 LYS A O 1
ATOM 665 N N . SER A 1 87 ? 5.833 1.498 8.784 1.00 93.69 87 SER A N 1
ATOM 666 C CA . SER A 1 87 ? 5.968 0.066 9.032 1.00 93.69 87 SER A CA 1
ATOM 667 C C . SER A 1 87 ? 5.358 -0.300 10.384 1.00 93.69 87 SER A C 1
ATOM 669 O O . SER A 1 87 ? 5.852 0.158 11.409 1.00 93.69 87 SER A O 1
ATOM 671 N N . GLU A 1 88 ? 4.313 -1.129 10.384 1.00 91.81 88 GLU A N 1
ATOM 672 C CA . GLU A 1 88 ? 3.715 -1.685 11.614 1.00 91.81 88 GLU A CA 1
ATOM 673 C C . GLU A 1 88 ? 4.246 -3.093 11.927 1.00 91.81 88 GLU A C 1
ATOM 675 O O . GLU A 1 88 ? 4.417 -3.452 13.088 1.00 91.81 88 GLU A O 1
ATOM 680 N N . PHE A 1 89 ? 4.545 -3.884 10.892 1.00 90.62 89 PHE A N 1
ATOM 681 C CA . PHE A 1 89 ? 5.074 -5.242 11.007 1.00 90.62 89 PHE A CA 1
ATOM 682 C C . PHE A 1 89 ? 6.085 -5.511 9.890 1.00 90.62 89 PHE A C 1
ATOM 684 O O . PHE A 1 89 ? 5.904 -5.046 8.764 1.00 90.62 89 PHE A O 1
ATOM 691 N N . GLN A 1 90 ? 7.135 -6.272 10.201 1.00 91.81 90 GLN A N 1
ATOM 692 C CA . GLN A 1 90 ? 8.164 -6.686 9.249 1.00 91.81 90 GLN A CA 1
ATOM 693 C C . GLN A 1 90 ? 8.240 -8.208 9.198 1.00 91.81 90 GLN A C 1
ATOM 695 O O . GLN A 1 90 ? 8.653 -8.851 10.160 1.00 91.81 90 GLN A O 1
ATOM 700 N N . GLY A 1 91 ? 7.823 -8.781 8.069 1.00 90.81 91 GLY A N 1
ATOM 701 C CA . GLY A 1 91 ? 7.934 -10.213 7.810 1.00 90.81 91 GLY A CA 1
ATOM 702 C C . GLY A 1 91 ? 9.263 -10.553 7.139 1.00 90.81 91 GLY A C 1
ATOM 703 O O . GLY A 1 91 ? 9.706 -9.836 6.245 1.00 90.81 91 GLY A O 1
ATOM 704 N N . VAL A 1 92 ? 9.876 -11.669 7.535 1.00 90.31 92 VAL A N 1
ATOM 705 C CA . VAL A 1 92 ? 11.089 -12.202 6.899 1.00 90.31 92 VAL A CA 1
ATOM 706 C C . VAL A 1 92 ? 10.741 -13.503 6.180 1.00 90.31 92 VAL A C 1
ATOM 708 O O . VAL A 1 92 ? 10.169 -14.412 6.778 1.00 90.31 92 VAL A O 1
ATOM 711 N N . SER A 1 93 ? 11.100 -13.598 4.899 1.00 88.25 93 SER A N 1
ATOM 712 C CA . SER A 1 93 ? 11.039 -14.842 4.129 1.00 88.25 93 SER A CA 1
ATOM 713 C C . SER A 1 93 ? 12.438 -15.445 4.044 1.00 88.25 93 SER A C 1
ATOM 715 O O . SER A 1 93 ? 13.354 -14.828 3.505 1.00 88.25 93 SER A O 1
ATOM 717 N N . MET A 1 94 ? 12.617 -16.651 4.581 1.00 89.94 94 MET A N 1
ATOM 718 C CA . MET A 1 94 ? 13.885 -17.376 4.496 1.00 89.94 94 MET A CA 1
ATOM 719 C C . MET A 1 94 ? 13.978 -18.104 3.154 1.00 89.94 94 MET A C 1
ATOM 721 O O . MET A 1 94 ? 13.214 -19.029 2.882 1.00 89.94 94 MET A O 1
ATOM 725 N N . HIS A 1 95 ? 14.942 -17.715 2.323 1.00 86.12 95 HIS A N 1
ATOM 726 C CA . HIS A 1 95 ? 15.217 -18.385 1.056 1.00 86.12 95 HIS A CA 1
ATOM 727 C C . HIS A 1 95 ? 16.321 -19.426 1.250 1.00 86.12 95 HIS A C 1
ATOM 729 O O . HIS A 1 95 ? 17.375 -19.132 1.815 1.00 86.12 95 HIS A O 1
ATOM 735 N N . LYS A 1 96 ? 16.104 -20.656 0.766 1.00 86.81 96 LYS A N 1
ATOM 736 C CA . LYS A 1 96 ? 17.207 -21.616 0.637 1.00 86.81 96 LYS A CA 1
ATOM 737 C C . LYS A 1 96 ? 18.198 -21.069 -0.387 1.00 86.81 96 LYS A C 1
ATOM 739 O O . LYS A 1 96 ? 17.790 -20.519 -1.411 1.00 86.81 96 LYS A O 1
ATOM 744 N N . ARG A 1 97 ? 19.491 -21.228 -0.109 1.00 75.81 97 ARG A N 1
ATOM 745 C CA . ARG A 1 97 ? 20.538 -20.897 -1.076 1.00 75.81 97 ARG A CA 1
ATOM 746 C C . ARG A 1 97 ? 20.287 -21.706 -2.354 1.00 75.81 97 ARG A C 1
ATOM 748 O O . ARG A 1 97 ? 20.019 -22.904 -2.255 1.00 75.81 97 ARG A O 1
ATOM 755 N N . LYS A 1 98 ? 20.309 -21.034 -3.507 1.00 65.69 98 LYS A N 1
ATOM 756 C CA . LYS A 1 98 ? 20.369 -21.713 -4.806 1.00 65.69 98 LYS A CA 1
ATOM 757 C C . LYS A 1 98 ? 21.721 -22.397 -4.976 1.00 65.69 98 LYS A C 1
ATOM 759 O O . LYS A 1 98 ? 22.709 -21.887 -4.391 1.00 65.69 98 LYS A O 1
#

Foldseek 3Di:
DDPPPPPPPPQKDWDWDADDPTPQHHLETERPDIDGHDDPCRLVVLLVVVVVSVVVSVVVVRDHYHYDDDVVVVSNVVSCVVVPDDDPDDDDDDDDDD